Protein AF-A0A0C3DJ89-F1 (afdb_monomer_lite)

Structure (mmCIF, N/CA/C/O backbone):
data_AF-A0A0C3DJ89-F1
#
_entry.id   AF-A0A0C3DJ89-F1
#
loop_
_atom_site.group_PDB
_atom_site.id
_atom_site.type_symbol
_atom_site.label_atom_id
_atom_site.label_alt_id
_atom_site.label_comp_id
_atom_site.label_asym_id
_atom_site.label_entity_id
_atom_site.label_seq_id
_atom_site.pdbx_PDB_ins_code
_atom_site.Cartn_x
_atom_site.Cartn_y
_atom_site.Cartn_z
_atom_site.occupancy
_atom_site.B_iso_or_equiv
_atom_site.auth_seq_id
_atom_site.auth_comp_id
_atom_site.auth_asym_id
_atom_site.auth_atom_id
_atom_site.pdbx_PDB_model_num
ATOM 1 N N . ALA A 1 1 ? 0.693 -1.304 -26.823 1.00 66.12 1 ALA A N 1
ATOM 2 C CA . ALA A 1 1 ? 1.127 -2.542 -27.508 1.00 66.12 1 ALA A CA 1
ATOM 3 C C . ALA A 1 1 ? -0.090 -3.458 -27.638 1.00 66.12 1 ALA A C 1
ATOM 5 O O . ALA A 1 1 ? -1.071 -3.172 -26.958 1.00 66.12 1 ALA A O 1
ATOM 6 N N . PRO A 1 2 ? -0.096 -4.479 -28.513 1.00 82.25 2 PRO A N 1
ATOM 7 C CA . PRO A 1 2 ? -1.194 -5.447 -28.537 1.00 82.25 2 PRO A CA 1
ATOM 8 C C . PRO A 1 2 ? -1.319 -6.164 -27.182 1.00 82.25 2 PRO A C 1
ATOM 10 O O . PRO A 1 2 ? -0.314 -6.390 -26.509 1.00 82.25 2 PRO A O 1
ATOM 13 N N . GLU A 1 3 ? -2.550 -6.465 -26.770 1.00 82.38 3 GLU A N 1
ATOM 14 C CA . GLU A 1 3 ? -2.851 -7.066 -25.467 1.00 82.38 3 GLU A CA 1
ATOM 15 C C . GLU A 1 3 ? -2.651 -8.596 -25.445 1.00 82.38 3 GLU A C 1
ATOM 17 O O . GLU A 1 3 ? -2.855 -9.250 -26.472 1.00 82.38 3 GLU A O 1
ATOM 22 N N . PRO A 1 4 ? -2.305 -9.176 -24.273 1.00 86.62 4 PRO A N 1
ATOM 23 C CA . PRO A 1 4 ? -2.042 -8.488 -23.007 1.00 86.62 4 PRO A CA 1
ATOM 24 C C . PRO A 1 4 ? -0.587 -8.012 -22.897 1.00 86.62 4 PRO A C 1
ATOM 26 O O . PRO A 1 4 ? 0.350 -8.674 -23.342 1.00 86.62 4 PRO A O 1
ATOM 29 N N . MET A 1 5 ? -0.398 -6.847 -22.280 1.00 85.94 5 MET A N 1
ATOM 30 C CA . MET A 1 5 ? 0.935 -6.290 -22.056 1.00 85.94 5 MET A CA 1
ATOM 31 C C . MET A 1 5 ? 1.606 -6.927 -20.830 1.00 85.94 5 MET A C 1
ATOM 33 O O . MET A 1 5 ? 0.940 -7.494 -19.963 1.00 85.94 5 MET A O 1
ATOM 37 N N . LEU A 1 6 ? 2.937 -6.822 -20.749 1.00 87.50 6 LEU A N 1
ATOM 38 C CA . LEU A 1 6 ? 3.679 -7.221 -19.549 1.00 87.50 6 LEU A CA 1
ATOM 39 C C . LEU A 1 6 ? 3.221 -6.389 -18.334 1.00 87.50 6 LEU A C 1
ATOM 41 O O . LEU A 1 6 ? 2.907 -5.211 -18.512 1.00 87.50 6 LEU A O 1
ATOM 45 N N . PRO A 1 7 ? 3.252 -6.937 -17.104 1.00 81.62 7 PRO A N 1
ATOM 46 C CA . PRO A 1 7 ? 2.773 -6.239 -15.907 1.00 81.62 7 PRO A CA 1
ATOM 47 C C . PRO A 1 7 ? 3.401 -4.857 -15.683 1.00 81.62 7 PRO A C 1
ATOM 49 O O . PRO A 1 7 ? 2.699 -3.924 -15.330 1.00 81.62 7 PRO A O 1
ATOM 52 N N . GLY A 1 8 ? 4.696 -4.684 -15.959 1.00 85.19 8 GLY A N 1
ATOM 53 C CA . GLY A 1 8 ? 5.386 -3.390 -15.856 1.00 85.19 8 GLY A CA 1
ATOM 54 C C . GLY A 1 8 ? 5.398 -2.557 -17.144 1.00 85.19 8 GLY A C 1
ATOM 55 O O . GLY A 1 8 ? 6.230 -1.662 -17.270 1.00 85.19 8 GLY A O 1
ATOM 56 N N . PHE A 1 9 ? 4.575 -2.878 -18.148 1.00 87.94 9 PHE A N 1
ATOM 57 C CA . PHE A 1 9 ? 4.605 -2.166 -19.426 1.00 87.94 9 PHE A CA 1
ATOM 58 C C . PHE A 1 9 ? 4.000 -0.760 -19.304 1.00 87.94 9 PHE A C 1
ATOM 60 O O . PHE A 1 9 ? 2.853 -0.596 -18.895 1.00 87.94 9 PHE A O 1
ATOM 67 N N . GLY A 1 10 ? 4.746 0.243 -19.773 1.00 88.31 10 GLY A N 1
ATOM 68 C CA . GLY A 1 10 ? 4.333 1.647 -19.787 1.00 88.31 10 GLY A CA 1
ATOM 69 C C . GLY A 1 10 ? 4.894 2.432 -18.601 1.00 88.31 10 GLY A C 1
ATOM 70 O O . GLY A 1 10 ? 4.921 1.946 -17.476 1.00 88.31 10 GLY A O 1
ATOM 71 N N . SER A 1 11 ? 5.325 3.673 -18.851 1.00 84.94 11 SER A N 1
ATOM 72 C CA . SER A 1 11 ? 6.020 4.503 -17.853 1.00 84.94 11 SER A CA 1
ATOM 73 C C . SER A 1 11 ? 5.222 4.719 -16.567 1.00 84.94 11 SER A C 1
ATOM 75 O O . SER A 1 11 ? 5.825 4.787 -15.503 1.00 84.94 11 SER A O 1
ATOM 77 N N . GLY A 1 12 ? 3.889 4.780 -16.657 1.00 83.44 12 GLY A N 1
ATOM 78 C CA . GLY A 1 12 ? 3.008 4.940 -15.496 1.00 83.44 12 GLY A CA 1
ATOM 79 C C . GLY A 1 12 ? 2.904 3.701 -14.601 1.00 83.44 12 GLY A C 1
ATOM 80 O O . GLY A 1 12 ? 2.526 3.835 -13.448 1.00 83.44 12 GLY A O 1
ATOM 81 N N . ASN A 1 13 ? 3.257 2.509 -15.099 1.00 84.81 13 ASN A N 1
ATOM 82 C CA . ASN A 1 13 ? 3.207 1.271 -14.311 1.00 84.81 13 ASN A CA 1
ATOM 83 C C . ASN A 1 13 ? 4.597 0.763 -13.898 1.00 84.81 13 ASN A C 1
ATOM 85 O O . ASN A 1 13 ? 4.723 -0.086 -13.016 1.00 84.81 13 ASN A O 1
ATOM 89 N N . THR A 1 14 ? 5.653 1.294 -14.523 1.00 89.44 14 THR A N 1
ATOM 90 C CA . THR A 1 14 ? 7.045 0.914 -14.267 1.00 89.44 14 THR A CA 1
ATOM 91 C C . THR A 1 14 ? 7.431 1.060 -12.795 1.00 89.44 14 THR A C 1
ATOM 93 O O . THR A 1 14 ? 8.089 0.171 -12.257 1.00 89.44 14 THR A O 1
ATOM 96 N N . TYR A 1 15 ? 7.044 2.162 -12.142 1.00 89.38 15 TYR A N 1
ATOM 97 C CA . TYR A 1 15 ? 7.440 2.424 -10.757 1.00 89.38 15 TYR A CA 1
ATOM 98 C C . TYR A 1 15 ? 6.751 1.473 -9.773 1.00 89.38 15 TYR A C 1
ATOM 100 O O . TYR A 1 15 ? 7.441 0.798 -9.011 1.00 89.38 15 TYR A O 1
ATOM 108 N N . MET A 1 16 ? 5.422 1.333 -9.852 1.00 89.50 16 MET A N 1
ATOM 109 C CA . MET A 1 16 ? 4.666 0.405 -8.999 1.00 89.50 16 MET A CA 1
ATOM 110 C C . MET A 1 16 ? 5.156 -1.043 -9.144 1.00 89.50 16 MET A C 1
ATOM 112 O O . MET A 1 16 ? 5.369 -1.726 -8.144 1.00 89.50 16 MET A O 1
ATOM 116 N N . TYR A 1 17 ? 5.426 -1.494 -10.375 1.00 93.00 17 TYR A N 1
ATOM 117 C CA . TYR A 1 17 ? 5.965 -2.834 -10.618 1.00 93.00 17 TYR A CA 1
ATOM 118 C C . TYR A 1 17 ? 7.350 -3.043 -9.983 1.00 93.00 17 TYR A C 1
ATOM 120 O O . TYR A 1 17 ? 7.627 -4.099 -9.415 1.00 93.00 17 TYR A O 1
ATOM 128 N N . GLN A 1 18 ? 8.229 -2.038 -10.047 1.00 94.44 18 GLN A N 1
ATOM 129 C CA . GLN A 1 18 ? 9.544 -2.111 -9.407 1.00 94.44 18 GLN A CA 1
ATOM 130 C C . GLN A 1 18 ? 9.456 -2.107 -7.878 1.00 94.44 18 GLN A C 1
ATOM 132 O O . GLN A 1 18 ? 10.228 -2.825 -7.243 1.00 94.44 18 GLN A O 1
ATOM 137 N N . GLN A 1 19 ? 8.540 -1.331 -7.288 1.00 95.19 19 GLN A N 1
ATOM 138 C CA . GLN A 1 19 ? 8.340 -1.316 -5.835 1.00 95.19 19 GLN A CA 1
ATOM 139 C C . GLN A 1 19 ? 7.874 -2.681 -5.315 1.00 95.19 19 GLN A C 1
ATOM 141 O O . GLN A 1 19 ? 8.460 -3.187 -4.360 1.00 95.19 19 GLN A O 1
ATOM 146 N N . ASP A 1 20 ? 6.919 -3.331 -5.987 1.00 95.75 20 ASP A N 1
ATOM 147 C CA . ASP A 1 20 ? 6.459 -4.674 -5.601 1.00 95.75 20 ASP A CA 1
ATOM 148 C C . ASP A 1 20 ? 7.598 -5.707 -5.635 1.00 95.75 20 ASP A C 1
ATOM 150 O O . ASP A 1 20 ? 7.826 -6.440 -4.670 1.00 95.75 20 ASP A O 1
ATOM 154 N N . LEU A 1 21 ? 8.409 -5.693 -6.701 1.00 96.75 21 LEU A N 1
ATOM 155 C CA . LEU A 1 21 ? 9.593 -6.549 -6.803 1.00 96.75 21 LEU A CA 1
ATOM 156 C C . LEU A 1 21 ? 10.631 -6.256 -5.715 1.00 96.75 21 LEU A C 1
ATOM 158 O O . LEU A 1 21 ? 11.223 -7.187 -5.166 1.00 96.75 21 LEU A O 1
ATOM 162 N N . LEU A 1 22 ? 10.870 -4.982 -5.398 1.00 97.69 22 LEU A N 1
ATOM 163 C CA . LEU A 1 22 ? 11.802 -4.591 -4.343 1.00 97.69 22 LEU A CA 1
ATOM 164 C C . LEU A 1 22 ? 11.326 -5.107 -2.981 1.00 97.69 22 LEU A C 1
ATOM 166 O O . LEU A 1 22 ? 12.113 -5.700 -2.241 1.00 97.69 22 LEU A O 1
ATOM 170 N N . MET A 1 23 ? 10.038 -4.951 -2.674 1.00 98.06 23 MET A N 1
ATOM 171 C CA . MET A 1 23 ? 9.448 -5.454 -1.437 1.00 98.06 23 MET A CA 1
ATOM 172 C C . MET A 1 23 ? 9.505 -6.981 -1.345 1.00 98.06 23 MET A C 1
ATOM 174 O O . MET A 1 23 ? 9.832 -7.506 -0.275 1.00 98.06 23 MET A O 1
ATOM 178 N N . LEU A 1 24 ? 9.274 -7.695 -2.449 1.00 97.94 24 LEU A N 1
ATOM 179 C CA . LEU A 1 24 ? 9.429 -9.148 -2.516 1.00 97.94 24 LEU A CA 1
ATOM 180 C C . LEU A 1 24 ? 10.878 -9.580 -2.255 1.00 97.94 24 LEU A C 1
ATOM 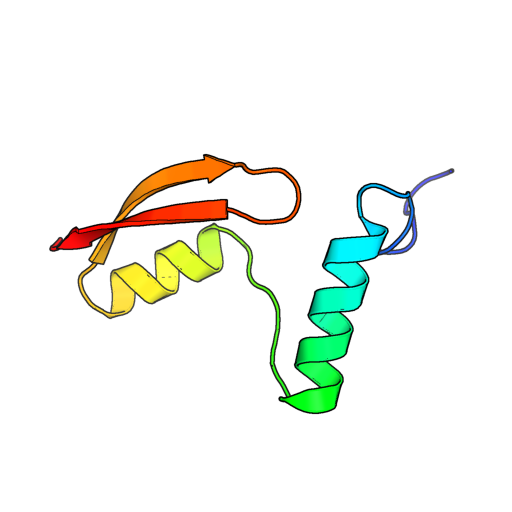182 O O . LEU A 1 24 ? 11.125 -10.411 -1.384 1.00 97.94 24 LEU A O 1
ATOM 186 N N . MET A 1 25 ? 11.844 -9.014 -2.982 1.00 98.44 25 MET A N 1
ATOM 187 C CA . MET A 1 25 ? 13.246 -9.446 -2.914 1.00 98.44 25 MET A CA 1
ATOM 188 C C . MET A 1 25 ? 13.901 -9.147 -1.564 1.00 98.44 25 MET A C 1
ATOM 190 O O . MET A 1 25 ? 14.700 -9.948 -1.084 1.00 98.44 25 MET A O 1
ATOM 194 N N . VAL A 1 26 ? 13.593 -7.995 -0.964 1.00 98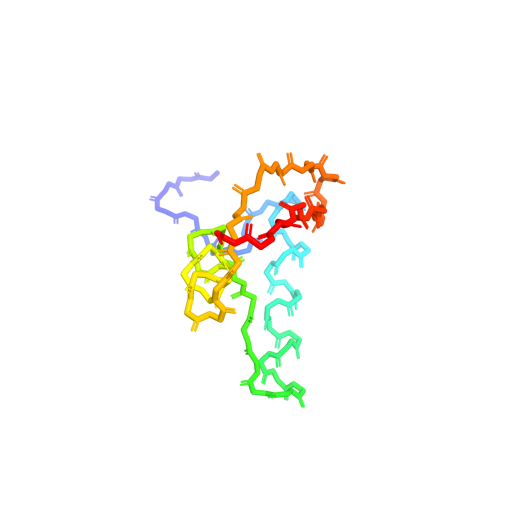.56 26 VAL A N 1
ATOM 195 C CA . VAL A 1 26 ? 14.266 -7.538 0.261 1.00 98.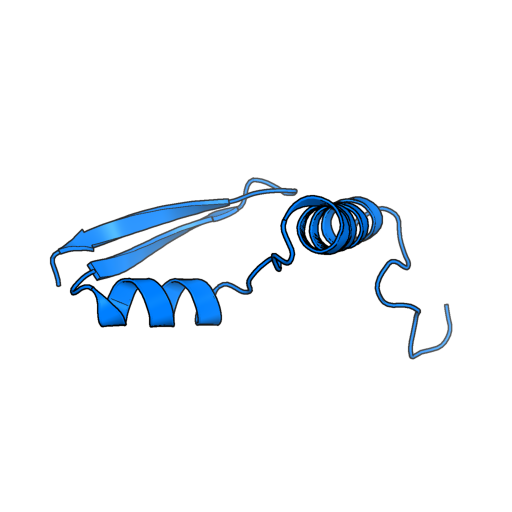56 26 VAL A CA 1
ATOM 196 C C . VAL A 1 26 ? 13.550 -8.033 1.517 1.00 98.56 26 VAL A C 1
ATOM 198 O O . VAL A 1 26 ? 14.204 -8.317 2.517 1.00 98.56 26 VAL A O 1
ATOM 201 N N . ASN A 1 27 ? 12.220 -8.165 1.471 1.00 98.12 27 ASN A N 1
ATOM 202 C CA . ASN A 1 27 ? 11.403 -8.366 2.670 1.00 98.12 27 ASN A CA 1
ATOM 203 C C . ASN A 1 27 ? 10.427 -9.550 2.577 1.00 98.12 27 ASN A C 1
ATOM 205 O O . ASN A 1 27 ? 9.656 -9.758 3.513 1.00 98.12 27 ASN A O 1
ATOM 209 N N . ASN A 1 28 ? 10.404 -10.294 1.462 1.00 98.12 28 ASN A N 1
ATOM 210 C CA . ASN A 1 28 ? 9.338 -11.255 1.148 1.00 98.12 28 ASN A CA 1
ATOM 211 C C . ASN A 1 28 ? 7.932 -10.625 1.278 1.00 98.12 28 ASN A C 1
ATOM 213 O O . ASN A 1 28 ? 6.980 -11.249 1.752 1.00 98.12 28 ASN A O 1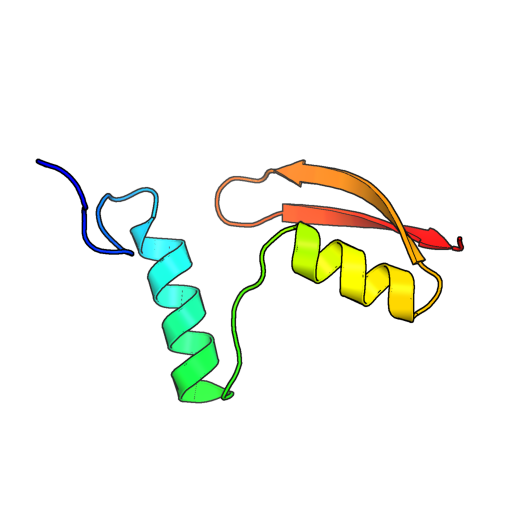
ATOM 217 N N . GLY A 1 29 ? 7.842 -9.338 0.930 1.00 97.12 29 GLY A N 1
ATOM 218 C CA . GLY A 1 29 ? 6.624 -8.540 0.972 1.00 97.12 29 GLY A CA 1
ATOM 219 C C . GLY A 1 29 ? 5.884 -8.524 -0.364 1.00 97.12 29 GLY A C 1
ATOM 220 O O . GLY A 1 29 ? 6.331 -9.109 -1.346 1.00 97.12 29 GLY A O 1
ATOM 221 N N . LYS A 1 30 ? 4.748 -7.825 -0.378 1.00 96.25 30 LYS A N 1
ATOM 222 C CA . LYS A 1 30 ? 3.988 -7.489 -1.586 1.00 96.25 30 LYS A CA 1
ATOM 223 C C . LYS A 1 30 ? 3.338 -6.116 -1.434 1.00 96.25 30 LYS A C 1
ATOM 225 O O . LYS A 1 30 ? 2.896 -5.776 -0.326 1.00 96.25 30 LYS A O 1
ATOM 230 N N . GLU A 1 31 ? 3.232 -5.380 -2.529 1.00 95.44 31 GLU A N 1
ATOM 231 C CA . GLU A 1 31 ? 2.318 -4.247 -2.639 1.00 95.44 31 GLU A CA 1
ATOM 232 C C . GLU A 1 31 ? 0.861 -4.736 -2.653 1.00 95.44 31 GLU A C 1
ATOM 234 O O . GLU A 1 31 ? 0.564 -5.925 -2.827 1.00 95.44 31 GLU A O 1
ATOM 239 N N . ARG A 1 32 ? -0.072 -3.830 -2.360 1.00 95.62 32 ARG A N 1
ATOM 240 C CA . ARG A 1 32 ? -1.478 -4.171 -2.100 1.00 95.62 32 ARG A CA 1
ATOM 241 C C . ARG A 1 32 ? -2.428 -3.292 -2.886 1.00 95.62 32 ARG A C 1
ATOM 243 O O . ARG A 1 32 ? -2.204 -2.093 -3.030 1.00 95.62 32 ARG A O 1
ATOM 250 N N . LEU A 1 33 ? -3.533 -3.893 -3.312 1.00 94.44 33 LEU A N 1
ATOM 251 C CA . LEU A 1 33 ? -4.661 -3.153 -3.861 1.00 94.44 33 LEU A CA 1
ATOM 252 C C . LEU A 1 33 ? -5.482 -2.516 -2.733 1.00 94.44 33 LEU A C 1
ATOM 254 O O . LEU A 1 33 ? -5.372 -2.886 -1.562 1.00 94.44 33 LEU A O 1
ATOM 258 N N . LEU A 1 34 ? -6.346 -1.567 -3.088 1.00 96.69 34 LEU A N 1
ATOM 259 C CA . LEU A 1 34 ? -7.214 -0.897 -2.120 1.00 96.69 34 LEU A CA 1
ATOM 260 C C . LEU A 1 34 ? -8.119 -1.881 -1.354 1.00 96.69 34 LEU A C 1
ATOM 262 O O . LEU A 1 34 ? -8.335 -1.714 -0.152 1.00 96.69 34 LEU A O 1
ATOM 266 N N . ASP A 1 35 ? -8.596 -2.931 -2.024 1.00 98.00 35 ASP A N 1
ATOM 267 C CA . ASP A 1 35 ? -9.423 -3.972 -1.406 1.00 98.00 35 ASP A CA 1
ATOM 268 C C . ASP A 1 35 ? -8.643 -4.772 -0.353 1.00 98.00 35 ASP A C 1
ATOM 270 O O . ASP A 1 35 ? -9.174 -5.047 0.724 1.00 98.00 35 ASP A O 1
ATOM 274 N N . ASP A 1 36 ? -7.362 -5.073 -0.608 1.00 97.94 36 ASP A N 1
ATOM 275 C CA . ASP A 1 36 ? -6.488 -5.730 0.372 1.00 97.94 36 ASP A CA 1
ATOM 276 C C . ASP A 1 36 ? -6.313 -4.846 1.619 1.00 97.94 36 ASP A C 1
ATOM 278 O O . ASP A 1 36 ? -6.410 -5.327 2.751 1.00 97.94 36 ASP A O 1
ATOM 282 N N . TRP A 1 37 ? -6.072 -3.544 1.425 1.00 98.06 37 TRP A N 1
ATOM 283 C CA . TRP A 1 37 ? -5.950 -2.589 2.530 1.00 98.06 37 TRP A CA 1
ATOM 284 C C . TRP A 1 37 ? -7.245 -2.464 3.331 1.00 98.06 37 TRP A C 1
ATOM 286 O O . TRP A 1 37 ? -7.212 -2.469 4.562 1.00 98.06 37 TRP A O 1
ATOM 296 N N . THR A 1 38 ? -8.386 -2.406 2.647 1.00 98.06 38 THR A N 1
ATOM 297 C CA . THR A 1 38 ? -9.709 -2.330 3.279 1.00 98.06 38 THR A CA 1
ATOM 298 C C . THR A 1 38 ? -10.010 -3.588 4.093 1.00 98.06 38 THR A C 1
ATOM 300 O O . THR A 1 38 ? -10.491 -3.490 5.226 1.00 98.06 38 THR A O 1
ATOM 303 N N . ALA A 1 39 ? -9.683 -4.770 3.565 1.00 98.38 39 ALA A N 1
ATOM 304 C CA . ALA A 1 39 ? -9.847 -6.034 4.274 1.00 98.38 39 ALA A CA 1
ATOM 305 C C . ALA A 1 39 ? -8.975 -6.098 5.540 1.00 98.38 39 ALA A C 1
ATOM 307 O O . ALA A 1 39 ? -9.467 -6.465 6.609 1.00 98.38 39 ALA A O 1
ATOM 308 N N . LEU A 1 40 ? -7.704 -5.685 5.451 1.00 98.25 40 LEU A N 1
ATOM 309 C CA . LEU A 1 40 ? -6.793 -5.646 6.600 1.00 98.25 40 LEU A CA 1
ATOM 310 C C . LEU A 1 40 ? -7.254 -4.661 7.678 1.00 98.25 40 LEU A C 1
ATOM 312 O O . LEU A 1 40 ? -7.246 -5.009 8.857 1.00 98.25 40 LEU A O 1
ATOM 316 N N . ALA A 1 41 ? -7.686 -3.462 7.287 1.00 98.19 41 ALA A N 1
ATOM 317 C CA . ALA A 1 41 ? -8.213 -2.462 8.212 1.00 98.19 41 ALA A CA 1
ATOM 318 C C . ALA A 1 41 ? -9.470 -2.973 8.936 1.00 98.19 41 ALA A C 1
ATOM 320 O O . ALA A 1 41 ? -9.571 -2.880 10.161 1.00 98.19 41 ALA A O 1
ATOM 321 N N . THR A 1 42 ? -10.384 -3.604 8.196 1.00 98.31 42 THR A N 1
ATOM 322 C CA . THR A 1 42 ? -11.612 -4.185 8.759 1.00 98.31 42 THR A CA 1
ATOM 323 C C . THR A 1 42 ? -11.295 -5.268 9.792 1.00 98.31 42 THR A C 1
ATOM 325 O O . THR A 1 42 ? -11.920 -5.311 10.851 1.00 98.31 42 THR A O 1
ATOM 328 N N . ALA A 1 43 ? -10.285 -6.106 9.535 1.00 98.62 43 ALA A N 1
ATOM 329 C CA . ALA A 1 43 ? -9.865 -7.166 10.453 1.00 98.62 43 ALA A CA 1
ATOM 330 C C . ALA A 1 43 ? -9.359 -6.647 11.813 1.00 98.62 43 ALA A C 1
ATOM 332 O O . ALA A 1 43 ? -9.332 -7.405 12.781 1.00 98.62 43 ALA A O 1
ATOM 333 N N . VAL A 1 44 ? -8.986 -5.366 11.900 1.00 98.38 44 VAL A N 1
ATOM 334 C CA . VAL A 1 44 ? -8.519 -4.713 13.133 1.00 98.38 44 VAL A CA 1
ATOM 335 C C . VAL A 1 44 ? -9.485 -3.642 13.656 1.00 98.38 44 VAL A C 1
ATOM 337 O O . VAL A 1 44 ? -9.109 -2.835 14.502 1.00 98.38 44 VAL A O 1
ATOM 340 N N . GLY A 1 45 ? -10.739 -3.635 13.187 1.00 98.38 45 GLY A N 1
ATOM 341 C CA . GLY A 1 45 ? -11.776 -2.719 13.677 1.00 98.38 45 GLY A CA 1
ATOM 342 C C . GLY A 1 45 ? -11.665 -1.288 13.144 1.00 98.38 45 GLY A C 1
ATOM 343 O O . GLY A 1 45 ? -12.150 -0.352 13.781 1.00 98.38 45 GLY A O 1
ATOM 344 N N . LEU A 1 46 ? -11.024 -1.104 11.989 1.00 98.69 46 LEU A N 1
ATOM 345 C CA . LEU A 1 46 ? -10.950 0.174 11.289 1.00 98.69 46 LEU A CA 1
ATOM 346 C C . LEU A 1 46 ? -11.848 0.172 10.050 1.00 98.69 46 LEU A C 1
ATOM 348 O O . LEU A 1 46 ? -12.010 -0.842 9.372 1.00 98.69 46 LEU A O 1
ATOM 352 N N . ARG A 1 47 ? -12.393 1.342 9.725 1.00 98.12 47 ARG A N 1
ATOM 353 C CA . ARG A 1 47 ? -13.176 1.599 8.516 1.00 98.12 47 ARG A CA 1
ATOM 354 C C . ARG A 1 47 ? -12.467 2.641 7.659 1.00 98.12 47 ARG A C 1
ATOM 356 O O . ARG A 1 47 ? -12.108 3.705 8.160 1.00 98.12 47 ARG A O 1
ATOM 363 N N . LEU A 1 48 ? -12.301 2.339 6.371 1.00 98.12 48 LEU A N 1
ATOM 364 C CA . LEU A 1 48 ? -11.806 3.292 5.378 1.00 98.12 48 LEU A CA 1
ATOM 365 C C . LEU A 1 48 ? -12.866 4.373 5.127 1.00 98.12 48 LEU A C 1
ATOM 367 O O . LEU A 1 48 ? -13.995 4.059 4.748 1.00 98.12 48 LEU A O 1
ATOM 371 N N . GLU A 1 49 ? -12.500 5.635 5.329 1.00 98.12 49 GLU A N 1
ATOM 372 C CA . GLU A 1 49 ? -13.371 6.789 5.081 1.00 98.12 49 GLU A CA 1
ATOM 373 C C . GLU A 1 49 ? -13.072 7.437 3.738 1.00 98.12 49 GLU A C 1
ATOM 375 O O . GLU A 1 49 ? -13.992 7.802 3.003 1.00 98.12 49 GLU A O 1
ATOM 380 N N . LYS A 1 50 ? -11.786 7.583 3.403 1.00 98.19 50 LYS A N 1
ATOM 381 C CA . LYS A 1 50 ? -11.380 8.260 2.176 1.00 98.19 50 LYS A CA 1
ATOM 382 C C . LYS A 1 50 ? -10.017 7.804 1.677 1.00 98.19 50 LYS A C 1
ATOM 384 O O . LYS A 1 50 ? -9.121 7.488 2.452 1.00 98.19 50 LYS A O 1
ATOM 389 N N . VAL A 1 51 ? -9.876 7.831 0.357 1.00 98.38 51 VAL A N 1
ATOM 390 C CA . VAL A 1 51 ? -8.620 7.617 -0.361 1.00 98.38 51 VAL A CA 1
ATOM 391 C C . VAL A 1 51 ? -8.248 8.918 -1.052 1.00 98.38 51 VAL A C 1
ATOM 393 O O . VAL A 1 51 ? -9.076 9.513 -1.746 1.00 98.38 51 VAL A O 1
ATOM 396 N N . TYR A 1 52 ? -7.012 9.359 -0.856 1.00 98.19 52 TYR A N 1
ATOM 397 C CA . TYR A 1 52 ? -6.423 10.465 -1.600 1.00 98.19 52 TYR A CA 1
ATOM 398 C C . TYR A 1 52 ? -5.342 9.898 -2.516 1.00 98.19 52 TYR A C 1
ATOM 400 O O . TYR A 1 52 ? -4.320 9.412 -2.032 1.00 98.19 52 TYR A O 1
ATOM 408 N N . ASP A 1 53 ? -5.593 9.948 -3.821 1.00 94.94 53 ASP A N 1
ATOM 409 C CA . ASP A 1 53 ? -4.648 9.533 -4.857 1.00 94.94 53 ASP A CA 1
ATOM 410 C C . ASP A 1 53 ? -3.583 10.623 -5.067 1.00 94.94 53 ASP A C 1
ATOM 412 O O . ASP A 1 53 ? -3.918 11.790 -5.291 1.00 94.94 53 ASP A O 1
ATOM 416 N N . LEU A 1 54 ? -2.308 10.243 -4.952 1.00 93.75 54 LEU A N 1
ATOM 417 C CA . LEU A 1 54 ? -1.144 11.112 -5.136 1.00 93.75 54 LEU A CA 1
ATOM 418 C C . LEU A 1 54 ? -0.285 10.682 -6.343 1.00 93.75 54 LEU A C 1
ATOM 420 O O . LEU A 1 54 ? 0.870 11.097 -6.452 1.00 93.75 54 LEU A O 1
ATOM 424 N N . GLY A 1 55 ? -0.821 9.852 -7.243 1.00 89.38 55 GLY A N 1
ATOM 425 C CA . GLY A 1 55 ? -0.126 9.299 -8.404 1.00 89.38 55 GLY A CA 1
ATOM 426 C C . GLY A 1 55 ? 0.564 7.977 -8.079 1.00 89.38 55 GLY A C 1
ATOM 427 O O . GLY A 1 55 ? 0.005 6.912 -8.314 1.00 89.38 55 GLY A O 1
ATOM 428 N N . ASP A 1 56 ? 1.782 8.037 -7.534 1.00 87.06 56 ASP A N 1
ATOM 429 C CA . ASP A 1 56 ? 2.578 6.831 -7.232 1.00 87.06 56 ASP A CA 1
ATOM 430 C C . ASP A 1 56 ? 2.236 6.201 -5.872 1.00 87.06 56 ASP A C 1
ATOM 432 O O . ASP A 1 56 ? 2.578 5.053 -5.598 1.00 87.06 56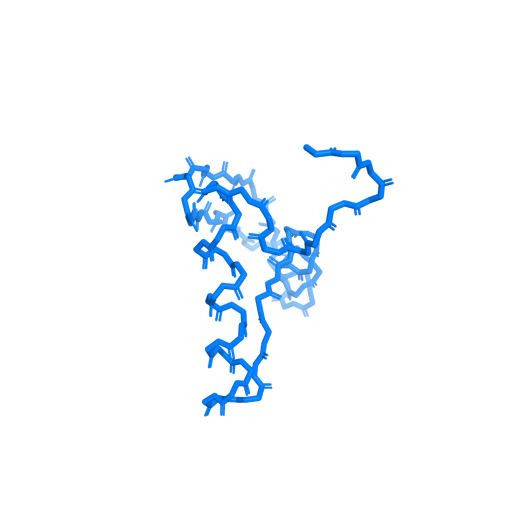 ASP A O 1
ATOM 436 N N . THR A 1 57 ? 1.598 6.968 -4.988 1.00 92.00 57 THR A N 1
ATOM 437 C CA . THR A 1 57 ? 1.216 6.546 -3.634 1.00 92.00 57 THR A CA 1
ATOM 438 C C . THR A 1 57 ? -0.167 7.088 -3.289 1.00 92.00 57 THR A C 1
ATOM 440 O O . THR A 1 57 ? -0.765 7.857 -4.043 1.00 92.00 57 THR A O 1
ATOM 443 N N . SER A 1 58 ? -0.716 6.688 -2.146 1.00 95.50 58 SER A N 1
ATOM 444 C CA . SER A 1 58 ? -2.011 7.181 -1.678 1.00 95.50 58 SER A CA 1
ATOM 445 C C . SER A 1 58 ? -2.020 7.368 -0.168 1.00 95.50 58 SER A C 1
ATOM 447 O O . SER A 1 58 ? -1.340 6.648 0.562 1.00 95.50 58 SER A O 1
ATOM 449 N N . ILE A 1 59 ? -2.834 8.312 0.304 1.00 98.12 59 ILE A N 1
ATOM 450 C CA . ILE A 1 59 ? -3.173 8.439 1.726 1.00 98.12 59 ILE A CA 1
ATOM 451 C C . ILE A 1 59 ? -4.513 7.741 1.950 1.00 98.12 59 ILE A C 1
ATOM 453 O O . ILE A 1 59 ? -5.506 8.067 1.294 1.00 98.12 59 ILE A O 1
ATOM 457 N N . LEU A 1 60 ? -4.532 6.796 2.889 1.00 98.31 60 LEU A N 1
ATOM 458 C CA . LEU A 1 60 ? -5.732 6.090 3.326 1.00 98.31 60 LEU A CA 1
ATOM 459 C C . LEU A 1 60 ? -6.169 6.649 4.680 1.00 98.31 60 LEU A C 1
A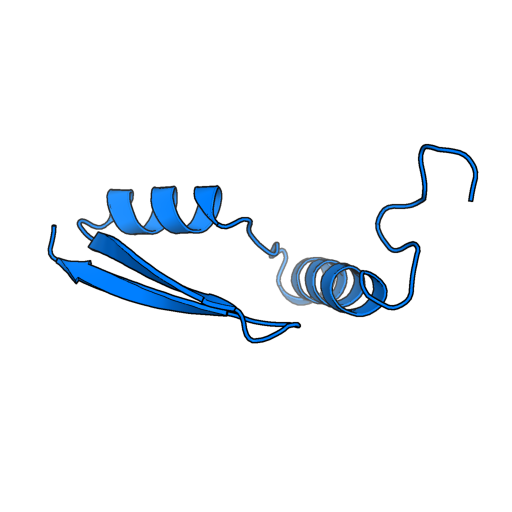TOM 461 O O . LEU A 1 60 ? -5.450 6.521 5.670 1.00 98.31 60 LEU A O 1
ATOM 465 N N . ASP A 1 61 ? -7.332 7.291 4.706 1.00 98.44 61 ASP A N 1
ATOM 466 C CA . ASP A 1 61 ? -7.923 7.852 5.917 1.00 98.44 61 ASP A CA 1
ATOM 467 C C . ASP A 1 61 ? -8.849 6.818 6.562 1.00 98.44 61 ASP A C 1
ATOM 469 O O . ASP A 1 61 ? -9.824 6.366 5.949 1.00 98.44 61 ASP A O 1
ATOM 473 N N . PHE A 1 62 ? -8.523 6.423 7.791 1.00 98.44 62 PHE A N 1
ATOM 474 C CA . PHE A 1 62 ? -9.243 5.410 8.552 1.00 98.44 62 PHE A CA 1
ATOM 475 C C . PHE A 1 62 ? -9.802 6.003 9.843 1.00 98.44 62 PHE A C 1
ATOM 477 O O . PHE A 1 62 ? -9.140 6.786 10.524 1.00 98.44 62 PHE A O 1
ATOM 484 N N . ARG A 1 63 ? -10.978 5.524 10.251 1.00 98.12 63 ARG A N 1
ATOM 485 C CA . ARG A 1 63 ? -11.515 5.739 11.602 1.00 98.12 63 ARG A CA 1
ATOM 486 C C . ARG A 1 63 ? -11.807 4.419 12.299 1.00 98.12 63 ARG A C 1
ATOM 488 O O . ARG A 1 63 ? -11.892 3.377 11.652 1.00 98.12 63 ARG A O 1
ATOM 495 N N . MET A 1 64 ? -12.026 4.478 13.610 1.00 97.62 64 MET A N 1
ATOM 496 C CA . MET A 1 64 ? -12.611 3.351 14.338 1.00 97.62 64 MET A CA 1
ATOM 497 C C . MET A 1 64 ? -14.012 3.032 13.804 1.00 97.62 64 MET A C 1
ATOM 499 O O . MET A 1 64 ? -14.800 3.952 13.557 1.00 97.62 64 MET A O 1
ATOM 503 N N . ALA A 1 65 ? -14.272 1.739 13.600 1.00 86.50 65 ALA A N 1
ATOM 504 C CA . ALA A 1 65 ? -15.554 1.218 13.134 1.00 86.50 65 ALA A CA 1
ATOM 505 C C . ALA A 1 65 ? -16.670 1.375 14.178 1.00 86.50 65 ALA A C 1
ATOM 507 O O . ALA A 1 65 ? -16.386 1.229 15.389 1.00 86.50 65 ALA A O 1
#

Foldseek 3Di:
DPPDDDQCPDPLRVLQVVVQVVCCVPPVDGDDDPVRVQVVLVVVQKHFDDWADPRNDIDTDIDGD

pLDDT: mean 93.69, std 6.29, range [66.12, 98.69]

Radius of gyration: 14.57 Å; chains: 1; bounding box: 30×22×43 Å

Sequence (65 aa):
APEPMLPGFGSGNTYMYQQDLLMLMVNNGKERLLDDWTALATAVGLRLEKVYDLGDTSILDFRMA

Organism: NCBI:txid1036808

InterPro domains:
  IPR029063 S-adenosyl-L-methionine-dependent methyltransferase superfamily [G3DSA:3.40.50.150] (2-63)

Secondary structure (DSSP, 8-state):
-PSSPPTT-SHHHHHHHHHHHHHHHHHS-----HHHHHHHHHHTTEEEEEEEE-SS-EEEEEEE-